Protein AF-A0A5C8F1V3-F1 (afdb_monomer_lite)

Radius of gyration: 15.97 Å; chains: 1; bounding box: 36×22×47 Å

Sequence (61 aa):
MSLLKDIFGRKKQIKCAVCGEAIQNDFKTKYLKLNGCFGLHMLHYECDKKINNLEKSIKGE

Structure (mmCIF, N/CA/C/O backbone):
data_AF-A0A5C8F1V3-F1
#
_entry.id   AF-A0A5C8F1V3-F1
#
loop_
_atom_site.group_PDB
_atom_site.id
_atom_site.type_symbol
_atom_site.label_atom_id
_atom_site.label_alt_id
_atom_site.label_comp_id
_atom_site.label_asym_id
_atom_site.label_entity_id
_atom_site.label_seq_id
_atom_site.pdbx_PDB_ins_code
_atom_site.Cartn_x
_atom_site.Cartn_y
_atom_site.Cartn_z
_atom_site.occupancy
_atom_site.B_iso_or_equiv
_atom_site.auth_seq_id
_atom_site.auth_comp_id
_atom_site.auth_asym_id
_atom_site.auth_atom_id
_atom_site.pdbx_PDB_model_num
ATOM 1 N N . MET A 1 1 ? 19.610 -5.148 -31.281 1.00 50.00 1 MET A N 1
ATOM 2 C CA . MET A 1 1 ? 19.426 -4.840 -29.845 1.00 50.00 1 MET A CA 1
ATOM 3 C C . MET A 1 1 ? 19.592 -6.134 -29.057 1.00 50.00 1 MET A C 1
ATOM 5 O O . MET A 1 1 ? 19.130 -7.159 -29.534 1.00 50.00 1 MET A O 1
ATOM 9 N N . SER A 1 2 ? 20.355 -6.127 -27.957 1.00 68.69 2 SER A N 1
ATOM 10 C CA . SER A 1 2 ? 20.724 -7.350 -27.218 1.00 68.69 2 SER A CA 1
ATOM 11 C C . SER A 1 2 ? 19.585 -7.810 -26.305 1.00 68.69 2 SER A C 1
ATOM 13 O O . SER A 1 2 ? 19.140 -7.032 -25.466 1.00 68.69 2 SER A O 1
ATOM 15 N N . LEU A 1 3 ? 19.186 -9.080 -26.425 1.00 64.25 3 LEU A N 1
ATOM 16 C CA . LEU A 1 3 ? 18.148 -9.756 -25.628 1.00 64.25 3 LEU A CA 1
ATOM 17 C C . LEU A 1 3 ? 18.351 -9.590 -24.108 1.00 64.25 3 LEU A C 1
ATOM 19 O O . LEU A 1 3 ? 17.398 -9.507 -23.338 1.00 64.25 3 LEU A O 1
ATOM 23 N N . LEU A 1 4 ? 19.610 -9.477 -23.677 1.00 63.78 4 LEU A N 1
ATOM 24 C CA . LEU A 1 4 ? 19.979 -9.267 -22.277 1.00 63.78 4 LEU A CA 1
ATOM 25 C C . LEU A 1 4 ? 19.594 -7.864 -21.782 1.00 63.78 4 LEU A C 1
ATOM 27 O O . LEU A 1 4 ? 19.166 -7.715 -20.640 1.00 63.78 4 LEU A O 1
ATOM 31 N N . LYS A 1 5 ? 19.678 -6.830 -22.632 1.00 60.12 5 LYS A N 1
ATOM 32 C CA . LYS A 1 5 ? 19.262 -5.468 -22.256 1.00 60.12 5 LYS A CA 1
ATOM 33 C C . LYS A 1 5 ? 17.753 -5.367 -22.031 1.00 60.12 5 LYS A C 1
ATOM 35 O O . LYS A 1 5 ? 17.349 -4.596 -21.172 1.00 60.12 5 LYS A O 1
ATOM 40 N N . ASP A 1 6 ? 16.935 -6.162 -22.718 1.00 64.12 6 ASP A N 1
ATOM 41 C CA . ASP A 1 6 ? 15.480 -6.181 -22.505 1.00 64.12 6 ASP A CA 1
ATOM 42 C C . ASP A 1 6 ? 15.075 -6.898 -21.209 1.00 64.12 6 ASP A C 1
ATOM 44 O O . ASP A 1 6 ? 14.110 -6.502 -20.551 1.00 64.12 6 ASP A O 1
ATOM 48 N N . ILE A 1 7 ? 15.831 -7.925 -20.807 1.00 64.25 7 ILE A N 1
ATOM 49 C CA . ILE A 1 7 ? 15.589 -8.673 -19.564 1.00 64.25 7 ILE A CA 1
ATOM 50 C C . ILE A 1 7 ? 16.036 -7.855 -18.345 1.00 64.25 7 ILE A C 1
ATOM 52 O O . ILE A 1 7 ? 15.287 -7.730 -17.377 1.00 64.25 7 ILE A O 1
ATOM 56 N N . PHE A 1 8 ? 17.227 -7.252 -18.401 1.00 62.03 8 PHE A N 1
ATOM 57 C CA . PHE A 1 8 ? 17.787 -6.469 -17.292 1.00 62.03 8 PHE A CA 1
ATOM 58 C C . PHE A 1 8 ? 17.366 -4.989 -17.299 1.00 62.03 8 PHE A C 1
ATOM 60 O O . PHE A 1 8 ? 17.483 -4.312 -16.280 1.00 62.03 8 PHE A O 1
ATOM 67 N N . GLY A 1 9 ? 16.846 -4.475 -18.417 1.00 56.28 9 GLY A N 1
ATOM 68 C CA . GLY A 1 9 ? 16.373 -3.093 -18.555 1.00 56.28 9 GLY A CA 1
ATOM 69 C C . GLY A 1 9 ? 14.990 -2.839 -17.955 1.00 56.28 9 GLY A C 1
ATOM 70 O O . GLY A 1 9 ? 14.641 -1.692 -17.672 1.00 56.28 9 GLY A O 1
ATOM 71 N N . ARG A 1 10 ? 14.201 -3.888 -17.688 1.00 60.47 10 ARG A N 1
ATOM 72 C CA . ARG A 1 10 ? 12.924 -3.767 -16.970 1.00 60.47 10 ARG A CA 1
ATOM 73 C C . ARG A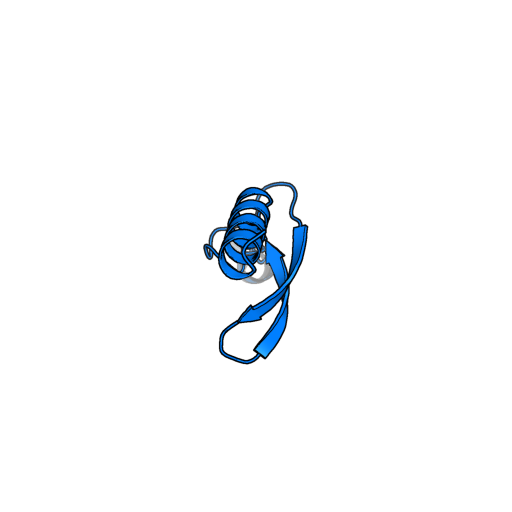 1 10 ? 13.182 -3.631 -15.473 1.00 60.47 10 ARG A C 1
ATOM 75 O O . ARG A 1 10 ? 12.976 -4.569 -14.704 1.00 60.47 10 ARG A O 1
ATOM 82 N N . LYS A 1 11 ? 13.612 -2.442 -15.040 1.00 65.75 11 LYS A N 1
ATOM 83 C CA . LYS A 1 11 ? 13.559 -2.059 -13.622 1.00 65.75 11 LYS A CA 1
ATOM 84 C C . LYS A 1 11 ? 12.121 -2.295 -13.151 1.00 65.75 11 LYS A C 1
ATOM 86 O O . LYS A 1 11 ? 11.201 -1.645 -13.648 1.00 65.75 11 LYS A O 1
ATOM 91 N N . LYS A 1 12 ? 11.913 -3.260 -12.246 1.00 71.44 12 LYS A N 1
ATOM 92 C CA . LYS A 1 12 ? 10.597 -3.493 -11.640 1.00 71.44 12 LYS A CA 1
ATOM 93 C C . LYS A 1 12 ? 10.182 -2.194 -10.962 1.00 71.44 12 LYS A C 1
ATOM 95 O O . LYS A 1 12 ? 10.793 -1.788 -9.978 1.00 71.44 12 LYS A O 1
ATOM 100 N N . GLN A 1 13 ? 9.185 -1.526 -11.531 1.00 80.00 13 GLN A N 1
ATOM 101 C CA . GLN A 1 13 ? 8.614 -0.338 -10.919 1.00 80.00 13 GLN A CA 1
ATOM 102 C C . GLN A 1 13 ? 7.927 -0.770 -9.629 1.00 80.00 13 GLN A C 1
ATOM 104 O O . GLN A 1 13 ? 7.105 -1.690 -9.633 1.00 80.00 13 GLN A O 1
ATOM 109 N N . ILE A 1 14 ? 8.295 -0.125 -8.528 1.00 87.12 14 ILE A N 1
ATOM 110 C CA . ILE A 1 14 ? 7.592 -0.293 -7.263 1.00 87.12 14 ILE A CA 1
ATOM 111 C C . ILE A 1 14 ? 6.189 0.280 -7.463 1.00 87.12 14 ILE A C 1
ATOM 113 O O . ILE A 1 14 ? 6.046 1.387 -7.978 1.00 87.12 14 ILE A O 1
ATOM 117 N N . LYS A 1 15 ? 5.157 -0.480 -7.097 1.00 90.75 15 LYS A N 1
ATOM 118 C CA . LYS A 1 15 ? 3.756 -0.065 -7.216 1.00 90.75 15 LYS A CA 1
ATOM 119 C C . LYS A 1 15 ? 3.149 0.131 -5.837 1.00 90.75 15 LYS A C 1
ATOM 121 O O . LYS A 1 15 ? 3.431 -0.640 -4.921 1.00 90.75 15 LYS A 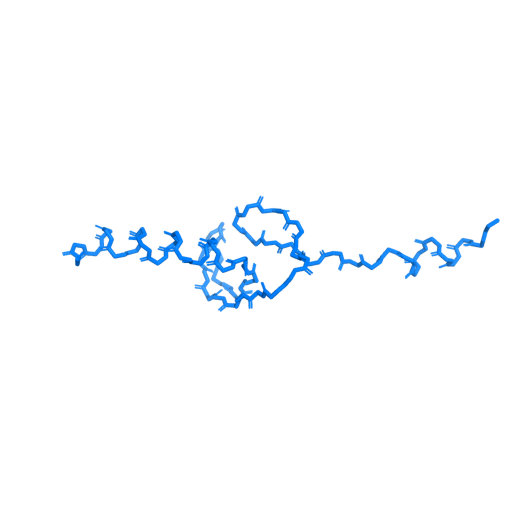O 1
ATOM 126 N N . CYS A 1 16 ? 2.301 1.141 -5.711 1.00 92.12 16 CYS A N 1
ATOM 127 C CA . CYS A 1 16 ? 1.516 1.368 -4.510 1.00 92.12 16 CYS A CA 1
ATOM 128 C C . CYS A 1 16 ? 0.470 0.259 -4.358 1.00 92.12 16 CYS A C 1
ATOM 130 O O . CYS A 1 16 ? -0.276 -0.025 -5.294 1.00 92.12 16 CYS A O 1
ATOM 132 N N . ALA A 1 17 ? 0.384 -0.349 -3.176 1.00 90.88 17 ALA A N 1
ATOM 133 C CA . ALA A 1 17 ? -0.550 -1.451 -2.928 1.00 90.88 17 ALA A CA 1
ATOM 134 C C . ALA A 1 17 ? -2.034 -1.031 -2.910 1.00 90.88 17 ALA A C 1
ATOM 136 O O . ALA A 1 17 ? -2.904 -1.894 -2.948 1.00 90.88 17 ALA A O 1
ATOM 137 N N . VAL A 1 18 ? -2.321 0.275 -2.840 1.00 90.12 18 VAL A N 1
ATOM 138 C CA . VAL A 1 18 ? -3.688 0.816 -2.740 1.00 90.12 18 VAL A CA 1
ATOM 139 C C . VAL A 1 18 ? -4.228 1.256 -4.094 1.00 90.12 18 VAL A C 1
ATOM 141 O O . VAL A 1 18 ? -5.312 0.831 -4.474 1.00 90.12 18 VAL A O 1
ATOM 144 N N . CYS A 1 19 ? -3.492 2.092 -4.831 1.00 91.50 19 CYS A N 1
ATOM 145 C CA . CYS A 1 19 ?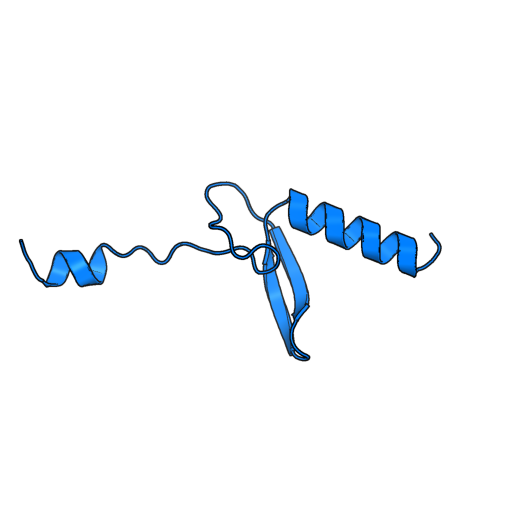 -3.939 2.585 -6.138 1.00 91.50 19 CYS A CA 1
ATOM 146 C C . CYS A 1 19 ? -3.363 1.798 -7.326 1.00 91.50 19 CYS A C 1
ATOM 148 O O . CYS A 1 19 ? -3.827 1.968 -8.447 1.00 91.50 19 CYS A O 1
ATOM 150 N N . GLY A 1 20 ? -2.347 0.953 -7.115 1.00 90.31 20 GLY A N 1
ATOM 151 C CA . GLY A 1 20 ? -1.707 0.164 -8.174 1.00 90.31 20 GLY A CA 1
ATOM 152 C C . GLY A 1 20 ? -0.764 0.951 -9.094 1.00 90.31 20 GLY A C 1
ATOM 153 O O . GLY A 1 20 ? -0.069 0.342 -9.913 1.00 90.31 20 GLY A O 1
ATOM 154 N N . GLU A 1 21 ? -0.700 2.276 -8.954 1.00 92.12 21 GLU A N 1
ATOM 155 C CA . GLU A 1 21 ? 0.188 3.135 -9.735 1.00 92.12 21 GLU A CA 1
ATOM 156 C C . GLU A 1 21 ? 1.649 3.022 -9.283 1.00 92.12 21 GLU A C 1
ATOM 158 O O . GLU A 1 21 ? 1.958 2.629 -8.152 1.00 92.12 21 GLU A O 1
ATOM 163 N N . ALA A 1 22 ? 2.566 3.369 -10.188 1.00 91.25 22 ALA A N 1
ATOM 164 C CA . ALA A 1 22 ? 3.992 3.366 -9.903 1.00 91.25 22 ALA A CA 1
ATOM 165 C C . ALA A 1 22 ? 4.352 4.427 -8.848 1.00 91.25 22 ALA A C 1
ATOM 167 O O . ALA A 1 22 ? 3.874 5.561 -8.865 1.00 91.25 22 ALA A O 1
ATOM 168 N N . ILE A 1 23 ? 5.241 4.062 -7.934 1.00 90.69 23 ILE A N 1
ATOM 169 C CA . ILE A 1 23 ? 5.861 4.978 -6.986 1.00 90.69 23 ILE A CA 1
ATOM 170 C C . ILE A 1 23 ? 7.096 5.566 -7.670 1.00 90.69 23 ILE A C 1
ATOM 172 O O . ILE A 1 23 ? 8.075 4.858 -7.900 1.00 90.69 23 ILE A O 1
ATOM 176 N N . GLN A 1 24 ? 7.029 6.849 -8.027 1.00 85.12 24 GLN 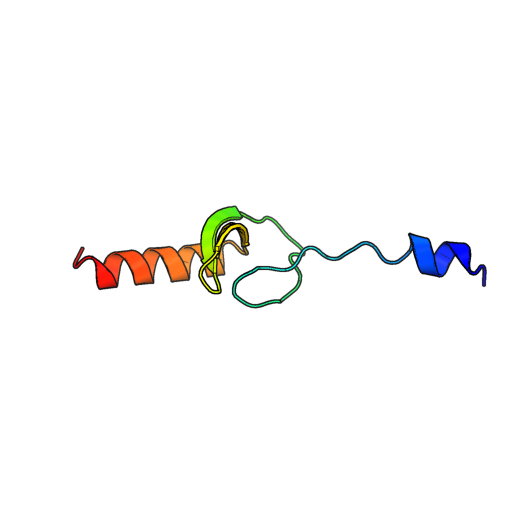A N 1
ATOM 177 C CA . GLN A 1 24 ? 8.145 7.573 -8.651 1.00 85.12 24 GLN A CA 1
ATOM 178 C C . GLN A 1 24 ? 8.953 8.413 -7.647 1.00 85.12 24 GLN A C 1
ATOM 180 O O . GLN A 1 24 ? 10.119 8.694 -7.901 1.00 85.12 24 GLN A O 1
ATOM 185 N N . ASN A 1 25 ? 8.345 8.766 -6.508 1.00 80.56 25 ASN A N 1
ATOM 186 C CA . ASN A 1 25 ? 8.905 9.634 -5.468 1.00 80.56 25 ASN A CA 1
ATOM 187 C C . ASN A 1 25 ? 8.971 8.894 -4.117 1.00 80.56 25 ASN A C 1
ATOM 189 O O . ASN A 1 25 ? 8.882 7.666 -4.066 1.00 80.56 25 ASN A O 1
ATOM 193 N N . ASP A 1 26 ? 9.085 9.642 -3.020 1.00 85.31 26 ASP A N 1
ATOM 194 C CA . ASP A 1 26 ? 9.055 9.099 -1.665 1.00 85.31 26 ASP A CA 1
ATOM 195 C C . ASP A 1 26 ? 7.796 8.264 -1.392 1.00 85.31 26 ASP A C 1
ATOM 197 O O . ASP A 1 26 ? 6.682 8.560 -1.843 1.00 85.31 26 ASP A O 1
ATOM 201 N N . PHE A 1 27 ? 7.976 7.217 -0.592 1.00 90.25 27 PHE A N 1
ATOM 202 C CA . PHE A 1 27 ? 6.917 6.305 -0.181 1.00 90.25 27 PHE A CA 1
ATOM 203 C C . PHE A 1 27 ? 6.915 6.094 1.326 1.00 90.25 27 PHE A C 1
ATOM 205 O O . PHE A 1 27 ? 7.903 6.334 2.020 1.00 90.25 27 PHE A O 1
ATOM 212 N N . LYS A 1 28 ? 5.791 5.583 1.821 1.00 91.75 28 LYS A N 1
ATOM 213 C CA . LYS A 1 28 ? 5.685 5.006 3.156 1.00 91.75 28 LYS A CA 1
ATOM 214 C C . LYS A 1 28 ? 5.505 3.506 3.078 1.00 91.75 28 LYS A C 1
ATOM 216 O O . LYS A 1 28 ? 4.991 2.971 2.097 1.00 91.75 28 LYS A O 1
ATOM 221 N N . THR A 1 29 ? 5.893 2.837 4.152 1.00 92.19 29 THR A N 1
ATOM 222 C CA . THR A 1 29 ? 5.529 1.446 4.388 1.00 92.19 29 THR A CA 1
ATOM 223 C C . THR A 1 29 ? 4.492 1.392 5.501 1.00 92.19 29 THR A C 1
ATOM 225 O O . THR A 1 29 ? 4.616 2.088 6.508 1.00 92.19 29 THR A O 1
ATOM 228 N N . LYS A 1 30 ? 3.434 0.605 5.305 1.00 89.56 30 LYS A N 1
ATOM 229 C CA . LYS A 1 30 ? 2.388 0.393 6.309 1.00 89.56 30 LYS A CA 1
ATOM 230 C C . LYS A 1 30 ? 1.977 -1.070 6.314 1.00 89.56 30 LYS A C 1
ATOM 232 O O . LYS A 1 30 ? 1.890 -1.703 5.262 1.00 89.56 30 LYS A O 1
ATOM 237 N N . TYR A 1 31 ? 1.727 -1.598 7.506 1.00 90.75 31 TYR A N 1
ATOM 238 C CA . TYR A 1 31 ? 1.109 -2.905 7.658 1.00 90.75 31 TYR A CA 1
ATOM 239 C C . TYR A 1 31 ? -0.380 -2.805 7.336 1.00 90.75 31 TYR A C 1
ATOM 241 O O . TYR A 1 31 ? -1.106 -2.061 7.992 1.00 90.75 31 TYR A O 1
ATOM 249 N N . LEU A 1 32 ? -0.823 -3.536 6.316 1.00 88.81 32 LEU A N 1
ATOM 250 C CA . LEU A 1 32 ? -2.217 -3.567 5.885 1.00 88.81 32 LEU A CA 1
ATOM 251 C C . LEU A 1 32 ? -2.692 -5.008 5.732 1.00 88.81 32 LEU A C 1
ATOM 253 O O . LEU A 1 32 ? -1.922 -5.896 5.363 1.00 88.81 32 LEU A O 1
ATOM 257 N N . LYS A 1 33 ? -3.988 -5.222 5.979 1.00 88.19 33 LYS A N 1
ATOM 258 C CA . LYS A 1 33 ? -4.675 -6.455 5.598 1.00 88.19 33 LYS A CA 1
ATOM 259 C C . LYS A 1 33 ? -5.282 -6.266 4.213 1.00 88.19 33 LYS A C 1
ATOM 261 O O . LYS A 1 33 ? -6.318 -5.621 4.088 1.00 88.19 33 LYS A O 1
ATOM 266 N N . LEU A 1 34 ? -4.653 -6.820 3.184 1.00 83.19 34 LEU A N 1
ATOM 267 C CA . LEU A 1 34 ? -5.162 -6.790 1.811 1.00 83.19 34 LEU A CA 1
ATOM 268 C C . LEU A 1 34 ? -5.493 -8.215 1.373 1.00 83.19 34 LEU A C 1
ATOM 270 O O . LEU A 1 34 ? -4.712 -9.135 1.601 1.00 83.19 34 LEU A O 1
ATOM 274 N N . ASN A 1 35 ? -6.670 -8.415 0.775 1.00 82.88 35 ASN A N 1
ATOM 275 C CA . ASN A 1 35 ? -7.153 -9.732 0.331 1.00 82.88 35 ASN A CA 1
ATOM 276 C C . ASN A 1 35 ? -7.082 -10.820 1.421 1.00 82.88 35 ASN A C 1
ATOM 278 O O . ASN A 1 35 ? -6.770 -11.975 1.151 1.00 82.88 35 ASN A O 1
ATOM 282 N N . GLY A 1 36 ? -7.331 -10.444 2.678 1.00 85.44 36 GLY A N 1
ATOM 283 C CA . GLY A 1 36 ? -7.276 -11.366 3.815 1.00 85.44 36 GLY A CA 1
ATOM 284 C C . GLY A 1 36 ? -5.873 -11.631 4.377 1.00 85.44 36 GLY A C 1
ATOM 285 O O . GLY A 1 36 ? -5.777 -12.140 5.492 1.00 85.44 36 GLY A O 1
ATOM 286 N N . CYS A 1 37 ? -4.805 -11.220 3.691 1.00 87.94 37 CYS A N 1
ATOM 287 C CA . CYS A 1 37 ? -3.421 -11.388 4.131 1.00 87.94 37 CYS A CA 1
ATOM 288 C C . CYS A 1 37 ? -2.896 -10.115 4.801 1.00 87.94 37 CYS A C 1
ATOM 290 O O . CYS A 1 37 ? -3.040 -9.019 4.263 1.00 87.94 37 CYS A O 1
ATOM 292 N N . PHE A 1 38 ? -2.273 -10.258 5.972 1.00 90.19 38 PHE A N 1
ATOM 293 C CA . PHE A 1 38 ? -1.594 -9.152 6.643 1.00 90.19 38 PHE A CA 1
ATOM 294 C C . PHE A 1 38 ? -0.152 -9.064 6.146 1.00 90.19 38 PHE A C 1
ATOM 296 O O . PHE A 1 38 ? 0.571 -10.059 6.181 1.00 90.19 38 PHE A O 1
ATOM 303 N N . GLY A 1 39 ? 0.267 -7.893 5.677 1.00 91.75 39 GLY A N 1
ATOM 304 C CA . GLY A 1 39 ? 1.596 -7.715 5.105 1.00 91.75 39 GLY A CA 1
ATOM 305 C C . GLY A 1 39 ? 2.090 -6.280 5.185 1.00 91.75 39 GLY A C 1
ATOM 306 O O . GLY A 1 39 ? 1.313 -5.344 5.380 1.00 91.75 39 GLY A O 1
ATOM 307 N N . LEU A 1 40 ? 3.406 -6.114 5.044 1.00 92.75 40 LEU A N 1
ATOM 308 C CA . LEU A 1 40 ? 4.028 -4.804 4.898 1.00 92.75 40 LEU A CA 1
ATOM 309 C C . LEU A 1 40 ? 3.915 -4.363 3.437 1.00 92.75 40 LEU A C 1
ATOM 311 O O . LEU A 1 40 ? 4.439 -5.021 2.539 1.00 92.75 40 LEU A O 1
ATOM 315 N N . HIS A 1 41 ? 3.247 -3.238 3.205 1.00 91.88 41 HIS A N 1
ATOM 316 C CA . HIS A 1 41 ? 2.982 -2.723 1.869 1.00 91.88 41 HIS A CA 1
ATOM 317 C C . HIS A 1 41 ? 3.576 -1.329 1.676 1.00 91.88 41 HIS A C 1
ATOM 319 O O . HIS A 1 41 ? 3.562 -0.502 2.587 1.00 91.88 41 HIS A O 1
ATOM 325 N N . MET A 1 42 ? 4.085 -1.072 0.470 1.00 92.44 42 MET A N 1
ATOM 326 C CA . MET A 1 42 ? 4.559 0.246 0.047 1.00 92.44 42 MET A CA 1
ATOM 327 C C . MET A 1 42 ? 3.403 1.065 -0.522 1.00 92.44 42 MET A C 1
ATOM 329 O O . MET A 1 42 ? 2.617 0.569 -1.333 1.00 92.44 42 MET A O 1
ATOM 333 N N . LEU A 1 43 ? 3.315 2.321 -0.095 1.00 93.56 43 LEU A N 1
ATOM 334 C CA . LEU A 1 43 ? 2.214 3.229 -0.386 1.00 93.56 43 LEU A CA 1
ATOM 335 C C . LEU A 1 43 ? 2.738 4.614 -0.749 1.00 93.56 43 LEU A C 1
ATOM 337 O O . LEU A 1 43 ? 3.724 5.086 -0.178 1.00 93.56 43 LEU A O 1
ATOM 341 N N . HIS A 1 44 ? 2.013 5.316 -1.620 1.00 94.75 44 HIS A N 1
ATOM 342 C CA . HIS A 1 44 ? 2.154 6.769 -1.706 1.00 94.75 44 HIS A CA 1
ATOM 343 C C . HIS A 1 44 ? 1.720 7.418 -0.388 1.00 94.75 44 HIS A C 1
ATOM 345 O O . HIS A 1 44 ? 0.781 6.951 0.263 1.00 94.75 44 HIS A O 1
ATOM 351 N N . TYR A 1 45 ? 2.342 8.541 -0.032 1.00 91.75 45 TYR A N 1
ATOM 352 C CA . TYR A 1 45 ? 1.976 9.315 1.160 1.00 91.75 45 TYR A CA 1
ATOM 353 C C . TYR A 1 45 ? 0.498 9.723 1.180 1.00 91.75 45 TYR A C 1
ATOM 355 O O . TYR A 1 45 ? -0.156 9.659 2.220 1.00 91.75 45 TYR A O 1
ATOM 363 N N . GLU A 1 46 ? -0.056 10.101 0.029 1.00 91.69 46 GLU A N 1
ATOM 364 C CA . GLU A 1 46 ? -1.468 10.473 -0.079 1.00 91.69 46 GLU A CA 1
ATOM 365 C C . GLU A 1 46 ? -2.403 9.285 0.171 1.00 91.69 46 GLU A C 1
ATOM 367 O O . GLU A 1 46 ? -3.442 9.437 0.817 1.00 91.69 46 GLU A O 1
ATOM 372 N N . CYS A 1 47 ? -2.019 8.091 -0.292 1.00 9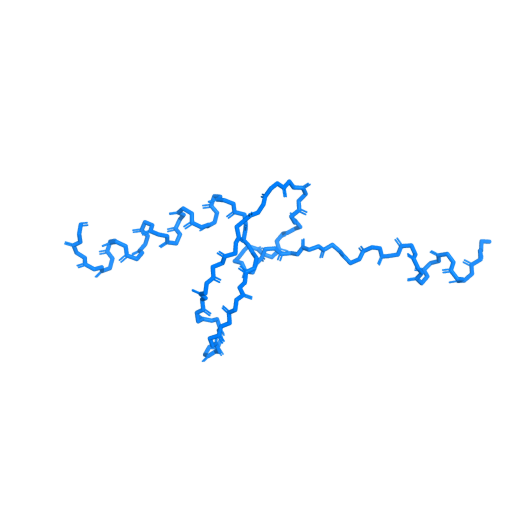2.38 47 CYS A N 1
ATOM 373 C CA . CYS A 1 47 ? -2.766 6.861 -0.041 1.00 92.38 47 CYS A CA 1
ATOM 374 C C . CYS A 1 47 ? -2.735 6.492 1.450 1.00 92.38 47 CYS A C 1
ATOM 376 O O . CYS A 1 47 ? -3.780 6.186 2.019 1.00 92.38 47 CYS A O 1
ATOM 378 N N . ASP A 1 48 ? -1.571 6.594 2.101 1.00 91.94 48 ASP A N 1
ATOM 379 C CA . ASP A 1 48 ? -1.439 6.404 3.554 1.00 91.94 48 ASP A CA 1
ATOM 380 C C . ASP A 1 48 ? -2.345 7.369 4.335 1.00 91.94 48 ASP A C 1
ATOM 382 O O . ASP A 1 48 ? -3.101 6.951 5.213 1.00 91.94 48 ASP A O 1
ATOM 386 N N . LYS A 1 49 ? -2.343 8.658 3.973 1.00 91.75 49 LYS A N 1
ATOM 387 C CA . LYS A 1 49 ? -3.184 9.677 4.618 1.00 91.75 49 LYS A CA 1
ATOM 388 C C . LYS A 1 49 ? -4.677 9.366 4.483 1.00 91.75 49 LYS A C 1
ATOM 390 O O . LYS A 1 49 ? -5.406 9.475 5.467 1.00 91.75 49 LYS A O 1
ATOM 395 N N . LYS A 1 50 ? -5.129 8.947 3.295 1.00 90.69 50 LYS A N 1
ATOM 396 C CA . LYS A 1 50 ? -6.527 8.541 3.061 1.00 90.69 50 LYS A CA 1
ATOM 397 C C . LYS A 1 50 ? -6.922 7.355 3.941 1.00 90.69 50 LYS A C 1
ATOM 399 O O . LYS A 1 50 ? -7.979 7.403 4.561 1.00 90.69 50 LYS A O 1
ATOM 404 N N . ILE A 1 51 ? -6.062 6.340 4.049 1.00 89.25 51 ILE A N 1
ATOM 405 C CA . ILE A 1 51 ? -6.315 5.181 4.917 1.00 89.25 51 ILE A CA 1
ATOM 406 C C . ILE A 1 51 ? -6.380 5.600 6.383 1.00 89.25 51 ILE A C 1
ATOM 408 O O . ILE A 1 51 ? -7.320 5.223 7.070 1.00 89.25 51 ILE A O 1
ATOM 412 N N . ASN A 1 52 ? -5.423 6.394 6.865 1.00 87.94 52 ASN A N 1
ATOM 413 C CA . ASN A 1 52 ? -5.418 6.842 8.261 1.00 87.94 52 ASN A CA 1
ATOM 414 C C . ASN A 1 52 ? -6.684 7.639 8.606 1.00 87.94 52 ASN A C 1
ATOM 416 O O . ASN A 1 52 ? -7.229 7.482 9.693 1.00 87.94 52 ASN A O 1
ATOM 420 N N . ASN A 1 53 ? -7.174 8.470 7.683 1.00 88.88 53 ASN A N 1
ATOM 421 C CA . ASN A 1 53 ? -8.424 9.200 7.882 1.00 88.88 53 ASN A CA 1
ATOM 42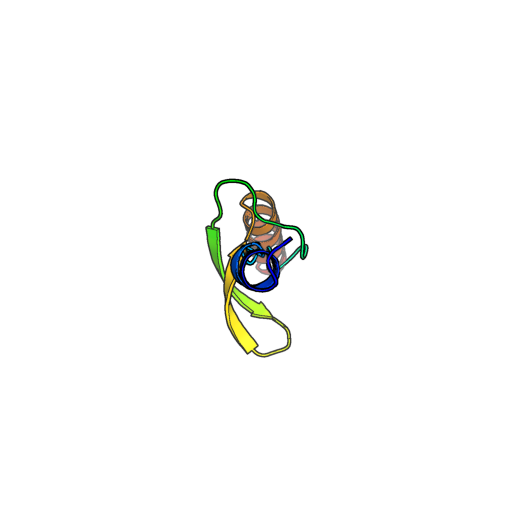2 C C . ASN A 1 53 ? -9.634 8.256 7.929 1.00 88.88 53 ASN A C 1
ATOM 424 O O . ASN A 1 53 ? -10.467 8.398 8.816 1.00 88.88 53 ASN A O 1
ATOM 428 N N . LEU A 1 54 ? -9.702 7.269 7.028 1.00 86.19 54 LEU A N 1
ATOM 429 C CA . LEU A 1 54 ? -10.754 6.247 7.041 1.00 86.19 54 LEU A CA 1
ATOM 430 C C . LEU A 1 54 ? -10.749 5.439 8.346 1.00 86.19 54 LEU A C 1
ATOM 432 O O . LEU A 1 54 ? -11.801 5.226 8.938 1.00 86.19 54 LEU A O 1
ATOM 436 N N . GLU A 1 55 ? -9.574 5.021 8.818 1.00 84.56 55 GLU A N 1
ATOM 437 C CA . GLU A 1 55 ? -9.429 4.280 10.076 1.00 84.56 55 GLU A CA 1
ATOM 438 C C . GLU A 1 55 ? -9.910 5.095 11.282 1.00 84.56 55 GLU A C 1
ATOM 440 O O . GLU A 1 55 ? -10.561 4.533 12.161 1.00 84.56 55 GLU A O 1
ATOM 445 N N . LYS A 1 56 ? -9.637 6.406 11.312 1.00 84.25 56 LYS A N 1
ATOM 446 C CA . LYS A 1 56 ? -10.140 7.312 12.357 1.00 84.25 56 LYS A CA 1
ATOM 447 C C . LYS A 1 56 ? -11.657 7.456 12.302 1.00 84.25 56 LYS A C 1
ATOM 449 O O . LYS A 1 56 ? -12.323 7.257 13.312 1.00 84.25 56 LYS A O 1
ATOM 454 N N . SER A 1 57 ? -12.212 7.684 11.108 1.00 78.00 57 SER A N 1
ATOM 455 C CA . SER A 1 57 ? -13.664 7.790 10.919 1.00 78.00 57 SER A CA 1
ATOM 456 C C . SER A 1 57 ? -14.411 6.519 11.335 1.00 78.00 57 SER A C 1
ATOM 458 O O . SER A 1 57 ? -15.498 6.613 11.892 1.00 78.00 57 SER A O 1
ATOM 460 N N . ILE A 1 58 ? -13.838 5.331 11.107 1.00 79.19 58 ILE A N 1
ATOM 461 C CA . ILE A 1 58 ? -14.439 4.054 11.536 1.00 79.19 58 ILE A CA 1
ATOM 462 C C . ILE A 1 58 ? -14.340 3.869 13.057 1.00 79.19 58 ILE A C 1
ATOM 464 O O . ILE A 1 58 ? -15.240 3.291 13.662 1.00 79.19 58 ILE A O 1
ATOM 468 N N . LYS A 1 59 ? -13.260 4.348 13.684 1.00 78.06 59 LYS A N 1
ATOM 469 C CA . LYS A 1 59 ? -13.061 4.257 15.138 1.00 78.06 59 LYS A CA 1
ATOM 470 C C . LYS A 1 59 ? -13.870 5.281 15.940 1.00 78.06 59 LYS A C 1
ATOM 472 O O . LYS A 1 59 ? -13.910 5.162 17.160 1.00 78.06 59 LYS A O 1
ATOM 477 N N . GLY A 1 60 ? -14.542 6.224 15.275 1.00 64.06 60 GLY A N 1
ATOM 478 C CA . GLY A 1 60 ? -15.341 7.259 15.933 1.00 64.06 60 GLY A CA 1
ATOM 479 C C . GLY A 1 60 ? -14.500 8.301 16.676 1.00 64.06 60 GLY A C 1
ATOM 480 O O . GLY A 1 60 ? -14.998 8.890 17.631 1.00 64.06 60 GLY A O 1
ATOM 481 N N . GLU A 1 61 ? -13.241 8.488 16.260 1.00 54.78 61 GLU A N 1
ATOM 482 C CA . GLU A 1 61 ? -12.346 9.556 16.740 1.00 54.78 61 GLU A CA 1
ATOM 483 C C . GLU A 1 61 ? -12.536 10.866 15.966 1.00 54.78 61 GLU A C 1
ATOM 485 O O . GLU A 1 61 ? -12.739 10.810 14.727 1.00 54.78 61 GLU A O 1
#

Foldseek 3Di:
DDPVCVVVVPPPFQAFPQPRDGDPDDWDWDFDQDPNDTDITIHHPVRVVVVVVVVCVVVVD

Secondary structure (DSSP, 8-state):
--HHHHHHH-----B-TTT--B--S-EEEEEEEETTEEEEEEEEHHHHHHHHHHHHHHHT-

Organism: Brachyspira pilosicoli (NCBI:txid52584)

pLDDT: mean 82.5, std 12.01, range [50.0, 94.75]